Protein AF-A0A2W4J9H3-F1 (afdb_monomer)

Foldseek 3Di:
DQLVVQLVCCVVVVDDPPPSCCSCPLVVVLVVLLCCQACWDCVPDPVIAHHCPRPRRNVSNVVSNVVSVVCVVVVVVVVVVVQVVCCVPPRDDDDPVCVVVDVCCVPPVDDPDDPPDDDDDPPDPPPVVVVVVVVVVVVD

InterPro domains:
  IPR001905 Ammonium transporter [PTHR43029] (2-115)
  IPR024041 Ammonium transporter AmtB-like domain [PF00909] (2-113)
  IPR029020 Ammonium/urea transporter [G3DSA:1.10.3430.10] (1-118)

pLDDT: mean 86.83, std 16.45, range [40.25, 98.62]

Secondary structure (DSSP, 8-state):
-HHHHHHHHHHHHT---TT-HIIIIIHHHHHHHHHHHHH--TTTSTT----GGGTS-GGGHHHHHHHHHHHHHHHHHHHHHHHHHHHHHT-SS--HHHHHH-HHHHHHS--S----SS------HHHHHHHHHHHHTT--

Radius of gyration: 27.93 Å; Cα contacts (8 Å, |Δi|>4): 105; chains: 1; bounding box: 56×34×85 Å

Sequence (140 aa):
LICPLAVALKYKLGYDDALDVVGIHFVGGWIGTVSLGFLSTARVVPDGVDALFYGGGAGQIWPQVAGALGVSVYSFVAALVIGLVIKKTIGFRVDEDVEIAGIDEAEHAEVGYEFGFGRGGRSGGSSIAAASKKLEESTA

Structure (mmCIF, N/CA/C/O backbone):
data_AF-A0A2W4J9H3-F1
#
_entry.id   AF-A0A2W4J9H3-F1
#
loop_
_atom_site.group_PDB
_atom_site.id
_atom_site.type_symbol
_atom_site.label_atom_id
_atom_site.label_alt_id
_atom_site.label_comp_id
_atom_site.label_asym_id
_atom_site.label_entity_id
_atom_site.label_seq_id
_atom_site.pdbx_PDB_ins_code
_atom_site.Cartn_x
_atom_site.Cartn_y
_atom_site.Cartn_z
_atom_site.occupancy
_atom_site.B_iso_or_equiv
_atom_site.auth_seq_id
_atom_site.auth_comp_id
_atom_site.auth_asym_id
_atom_site.auth_atom_id
_atom_site.pdbx_PDB_model_num
ATOM 1 N N . LEU A 1 1 ? 12.845 8.922 -2.592 1.00 88.56 1 LEU A N 1
ATOM 2 C CA . LEU A 1 1 ? 12.323 10.305 -2.730 1.00 88.56 1 LEU A CA 1
ATOM 3 C C . LEU A 1 1 ? 10.807 10.355 -2.919 1.00 88.56 1 LEU A C 1
ATOM 5 O O . LEU A 1 1 ? 10.186 11.213 -2.316 1.00 88.56 1 LEU A O 1
ATOM 9 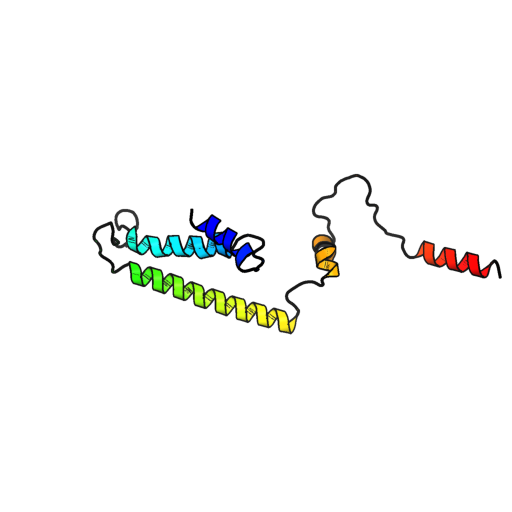N N . ILE A 1 2 ? 10.194 9.457 -3.701 1.00 95.62 2 ILE A N 1
ATOM 10 C CA . ILE A 1 2 ? 8.749 9.535 -3.990 1.00 95.62 2 ILE A CA 1
ATOM 11 C C . ILE A 1 2 ? 7.873 9.077 -2.808 1.00 95.62 2 ILE A C 1
ATOM 13 O O . ILE A 1 2 ? 6.924 9.772 -2.470 1.00 95.62 2 ILE A O 1
ATOM 17 N N . CYS A 1 3 ? 8.210 7.979 -2.121 1.00 95.25 3 CYS A N 1
ATOM 18 C CA . CYS A 1 3 ? 7.423 7.484 -0.979 1.00 95.25 3 CYS A CA 1
ATOM 19 C C . CYS A 1 3 ? 7.196 8.517 0.147 1.00 95.25 3 CYS A C 1
ATOM 21 O O . CYS A 1 3 ? 6.047 8.688 0.537 1.00 95.25 3 CYS A O 1
ATOM 23 N N . PRO A 1 4 ? 8.201 9.274 0.643 1.00 95.06 4 PRO A N 1
ATOM 24 C CA . PRO A 1 4 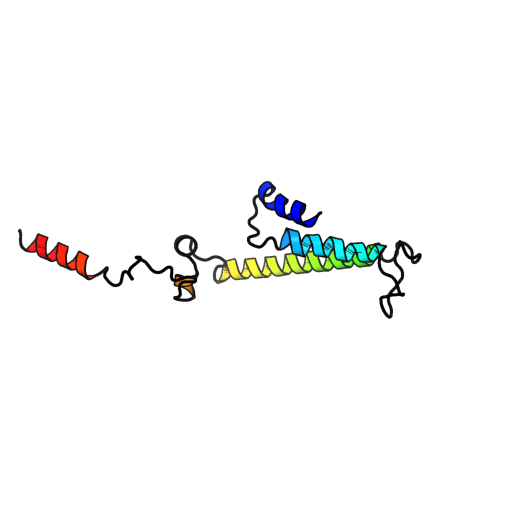? 7.939 10.289 1.671 1.00 95.06 4 PRO A CA 1
ATOM 25 C C . PRO A 1 4 ? 7.038 11.433 1.173 1.00 95.06 4 PRO A C 1
ATOM 27 O O . PRO A 1 4 ? 6.260 11.984 1.947 1.00 95.06 4 PRO A O 1
ATOM 30 N N . LEU A 1 5 ? 7.082 11.769 -0.123 1.00 95.38 5 LEU A N 1
ATOM 31 C CA . LEU A 1 5 ? 6.145 12.732 -0.714 1.00 95.38 5 LEU A CA 1
ATOM 32 C C . LEU A 1 5 ? 4.723 12.161 -0.796 1.00 95.38 5 LEU A C 1
ATOM 34 O O . LEU A 1 5 ? 3.760 12.889 -0.570 1.00 95.38 5 LEU A O 1
ATOM 38 N N . ALA A 1 6 ? 4.589 10.865 -1.089 1.00 94.44 6 ALA A N 1
ATOM 39 C CA . ALA A 1 6 ? 3.306 10.172 -1.083 1.00 94.44 6 ALA A CA 1
ATOM 40 C C . ALA A 1 6 ? 2.709 10.073 0.328 1.00 94.44 6 ALA A C 1
ATOM 42 O O . ALA A 1 6 ? 1.517 10.295 0.493 1.00 94.44 6 ALA A O 1
ATOM 43 N N . VAL A 1 7 ? 3.532 9.831 1.352 1.00 96.25 7 VAL A N 1
ATOM 44 C CA . VAL A 1 7 ? 3.114 9.893 2.763 1.00 96.25 7 VAL A CA 1
ATOM 45 C C . VAL A 1 7 ? 2.565 11.276 3.108 1.00 96.25 7 VAL A C 1
ATOM 47 O O . VAL A 1 7 ? 1.471 11.395 3.654 1.00 96.25 7 VAL A O 1
ATOM 50 N N . ALA A 1 8 ? 3.259 12.343 2.703 1.00 94.88 8 ALA A N 1
ATOM 51 C CA . ALA A 1 8 ? 2.805 13.711 2.952 1.00 94.88 8 ALA A CA 1
ATOM 52 C C . ALA A 1 8 ? 1.456 14.052 2.281 1.00 94.88 8 ALA A C 1
ATOM 54 O O . ALA A 1 8 ? 0.795 15.015 2.678 1.00 94.88 8 ALA A O 1
ATOM 55 N N . LEU A 1 9 ? 1.021 13.277 1.279 1.00 93.38 9 LEU A N 1
ATOM 56 C CA . LEU A 1 9 ? -0.246 13.493 0.585 1.00 93.38 9 LEU A CA 1
ATOM 57 C C . LEU A 1 9 ? -1.462 13.228 1.487 1.00 93.38 9 LEU A C 1
ATOM 59 O O . LEU A 1 9 ? -2.496 13.871 1.288 1.00 93.38 9 LEU A O 1
ATOM 63 N N . LYS A 1 10 ? -1.333 12.373 2.512 1.00 91.00 10 LYS A N 1
ATOM 64 C CA . LYS A 1 10 ? -2.432 12.062 3.441 1.00 91.00 10 LYS A CA 1
ATOM 65 C C . 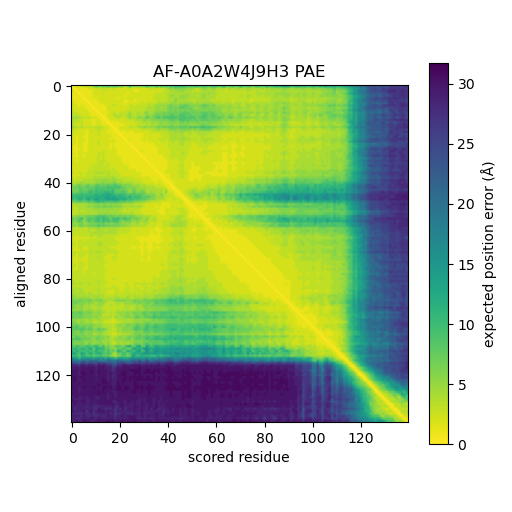LYS A 1 10 ? -2.964 13.294 4.169 1.00 91.00 10 LYS A C 1
ATOM 67 O O . LYS A 1 10 ? -4.172 13.489 4.247 1.00 91.00 10 LYS A O 1
ATOM 72 N N . TYR A 1 11 ? -2.074 14.216 4.545 1.00 93.56 11 TYR A N 1
ATOM 73 C CA . TYR A 1 11 ? -2.442 15.486 5.180 1.00 93.56 11 TYR A CA 1
ATOM 74 C C . TYR A 1 11 ? -3.191 16.442 4.246 1.00 93.56 11 TYR A C 1
ATOM 76 O O . TYR A 1 11 ? -3.964 17.275 4.708 1.00 93.56 11 TYR A O 1
ATOM 84 N N . LYS A 1 12 ? -2.971 16.338 2.930 1.00 93.50 12 LYS A N 1
ATOM 85 C CA . LYS A 1 12 ? -3.681 17.153 1.934 1.00 93.50 12 LYS A CA 1
ATOM 86 C C . LYS A 1 12 ? -5.031 16.559 1.549 1.00 93.50 12 LYS A C 1
ATOM 88 O O . LYS A 1 12 ? -5.954 17.309 1.260 1.00 93.50 12 LYS A O 1
ATOM 93 N N . LEU A 1 13 ? -5.121 15.232 1.498 1.00 92.81 13 LEU A N 1
ATOM 94 C CA . LEU A 1 13 ? -6.331 14.512 1.102 1.00 92.81 13 LEU A CA 1
ATOM 95 C C . LEU A 1 13 ? -7.253 14.182 2.285 1.00 92.81 13 LEU A C 1
ATOM 97 O O . LEU A 1 13 ? -8.389 13.778 2.060 1.00 92.81 13 LEU A O 1
ATOM 101 N N . GLY A 1 14 ? -6.791 14.377 3.523 1.00 92.81 14 GLY A N 1
ATOM 102 C CA . GLY A 1 14 ? -7.606 14.237 4.729 1.00 92.81 14 GLY A CA 1
ATOM 103 C C . GLY A 1 14 ? -7.969 12.792 5.074 1.00 92.81 14 GLY A C 1
ATOM 104 O O . GLY A 1 14 ? -9.021 12.567 5.664 1.00 92.81 14 GLY A O 1
ATOM 105 N N . TYR A 1 15 ? -7.135 11.819 4.695 1.00 92.62 15 TYR A N 1
ATOM 106 C CA . TYR A 1 15 ? -7.306 10.423 5.106 1.00 92.62 15 TYR A CA 1
ATOM 107 C C . TYR A 1 15 ? -6.284 10.035 6.176 1.00 92.62 15 TYR A C 1
ATOM 109 O O . TYR A 1 15 ? -5.154 10.528 6.180 1.00 92.62 15 TYR A O 1
ATOM 117 N N . ASP A 1 16 ? -6.693 9.133 7.064 1.00 93.69 16 ASP A N 1
ATOM 118 C CA . ASP A 1 16 ? -5.859 8.606 8.139 1.00 93.69 16 ASP A CA 1
ATOM 119 C C . ASP A 1 16 ? -5.287 7.238 7.748 1.00 93.69 16 ASP A C 1
ATOM 121 O O . ASP A 1 16 ? -5.979 6.221 7.744 1.00 93.69 16 ASP A O 1
ATOM 125 N N . ASP A 1 17 ? -4.017 7.247 7.350 1.00 95.00 17 ASP A N 1
ATOM 126 C CA . ASP A 1 17 ? -3.198 6.055 7.145 1.00 95.00 17 ASP A CA 1
ATOM 127 C C . ASP A 1 17 ? -2.188 5.999 8.292 1.00 95.00 17 ASP A C 1
ATOM 129 O O . ASP A 1 17 ? -1.118 6.618 8.231 1.00 95.00 17 ASP A O 1
ATOM 133 N N . ALA A 1 18 ? -2.590 5.330 9.376 1.00 91.56 18 ALA A N 1
ATOM 134 C CA . ALA A 1 18 ? -1.895 5.354 10.661 1.00 91.56 18 ALA A CA 1
ATOM 135 C C . ALA A 1 18 ? -0.429 4.901 10.559 1.00 91.56 18 ALA A C 1
ATOM 137 O O . ALA A 1 18 ? 0.434 5.444 11.246 1.00 91.56 18 ALA A O 1
ATOM 138 N N . LEU A 1 19 ? -0.144 3.938 9.673 1.00 94.88 19 LEU A N 1
ATOM 139 C CA . LEU A 1 19 ? 1.181 3.332 9.495 1.00 94.88 19 LEU A CA 1
ATOM 140 C C . LEU A 1 19 ? 1.813 3.640 8.128 1.00 94.88 19 LEU A C 1
ATOM 142 O O . LEU A 1 19 ? 2.794 3.001 7.754 1.00 94.88 19 LEU A O 1
ATOM 146 N N . ASP A 1 20 ? 1.265 4.600 7.376 1.00 96.25 20 ASP A N 1
ATOM 147 C CA . ASP A 1 20 ? 1.786 5.010 6.064 1.00 96.25 20 ASP A CA 1
ATOM 148 C C . ASP A 1 20 ? 1.855 3.874 5.022 1.00 96.25 20 ASP A C 1
ATOM 150 O O . ASP A 1 20 ? 2.712 3.864 4.123 1.00 96.25 20 ASP A O 1
ATOM 154 N N . VAL A 1 21 ? 0.929 2.912 5.106 1.00 96.25 21 VAL A N 1
ATOM 155 C CA . VAL A 1 21 ? 0.913 1.712 4.261 1.00 96.25 21 VAL A CA 1
ATOM 156 C C . VAL A 1 21 ? 0.748 2.078 2.786 1.00 96.25 21 VAL A C 1
ATOM 158 O O . VAL A 1 21 ? 1.438 1.529 1.922 1.00 96.25 21 VAL A O 1
ATOM 161 N N . VAL A 1 22 ? -0.108 3.049 2.465 1.00 95.12 22 VAL A N 1
ATOM 162 C CA . VAL A 1 22 ? -0.338 3.482 1.081 1.00 95.12 22 VAL A CA 1
ATOM 163 C C . VAL A 1 22 ? 0.905 4.184 0.524 1.00 95.12 22 VAL A C 1
ATOM 165 O O . VAL A 1 22 ? 1.357 3.892 -0.586 1.00 95.12 22 VAL A O 1
ATOM 168 N N . GLY A 1 23 ? 1.497 5.097 1.295 1.00 94.62 23 GLY A N 1
ATOM 169 C CA . GLY A 1 23 ? 2.640 5.894 0.845 1.00 94.62 23 GLY A CA 1
ATOM 170 C C . GLY A 1 23 ? 3.925 5.079 0.667 1.00 94.62 23 GLY A C 1
ATOM 171 O O . GLY A 1 23 ? 4.684 5.321 -0.275 1.00 94.62 23 GLY A O 1
ATOM 172 N N . ILE A 1 24 ? 4.173 4.103 1.543 1.00 97.06 24 ILE A N 1
ATOM 173 C CA . ILE A 1 24 ? 5.404 3.303 1.523 1.00 97.06 24 ILE A CA 1
ATOM 174 C C . ILE A 1 24 ? 5.223 2.032 0.693 1.00 97.06 24 ILE A C 1
ATOM 176 O O . ILE A 1 24 ? 6.016 1.789 -0.219 1.00 97.06 24 ILE A O 1
ATOM 180 N N . HIS A 1 25 ? 4.184 1.238 0.966 1.00 96.75 25 HIS A N 1
ATOM 181 C CA . HIS A 1 25 ? 4.032 -0.085 0.359 1.00 96.75 25 HIS A CA 1
ATOM 182 C C . HIS A 1 25 ? 3.343 -0.022 -1.000 1.00 96.75 25 HIS A C 1
ATOM 184 O O . HIS A 1 25 ? 3.857 -0.592 -1.961 1.00 96.75 25 HIS A O 1
ATOM 190 N N . PHE A 1 26 ? 2.218 0.691 -1.117 1.00 96.75 26 PHE A N 1
ATOM 191 C CA . PHE A 1 26 ? 1.505 0.771 -2.394 1.00 96.75 26 PHE A CA 1
ATOM 192 C C . PHE A 1 26 ? 2.294 1.587 -3.425 1.00 96.75 26 PHE A C 1
ATOM 194 O O . PHE A 1 26 ? 2.644 1.065 -4.483 1.00 96.75 26 PHE A O 1
ATOM 201 N N . VAL A 1 27 ? 2.651 2.837 -3.110 1.00 97.38 27 VAL A N 1
ATOM 202 C CA . VAL A 1 27 ? 3.399 3.693 -4.049 1.00 97.38 27 VAL A CA 1
ATOM 203 C C . VAL A 1 27 ? 4.812 3.159 -4.297 1.00 97.38 27 VAL A C 1
ATOM 205 O O . VAL A 1 27 ? 5.252 3.107 -5.447 1.00 97.38 27 VAL A O 1
ATOM 208 N N . GLY A 1 28 ? 5.516 2.711 -3.252 1.00 97.44 28 GLY A N 1
ATOM 209 C CA . GLY A 1 28 ? 6.838 2.098 -3.402 1.00 97.44 28 GLY A CA 1
ATOM 210 C C . GLY A 1 28 ? 6.798 0.823 -4.246 1.00 97.44 28 GLY A C 1
ATOM 211 O O . GLY A 1 28 ? 7.611 0.665 -5.157 1.00 97.44 28 GLY A O 1
ATOM 212 N N . GLY A 1 29 ? 5.812 -0.045 -4.006 1.00 97.38 29 GLY A N 1
ATOM 213 C CA . GLY A 1 29 ? 5.600 -1.270 -4.776 1.00 97.38 29 GLY A CA 1
ATOM 214 C C . GLY A 1 29 ? 5.278 -0.998 -6.245 1.00 97.38 29 GLY A C 1
ATOM 215 O O . GLY A 1 29 ? 5.837 -1.652 -7.126 1.00 97.38 29 GLY A O 1
ATOM 216 N N . TRP A 1 30 ? 4.453 0.011 -6.531 1.00 98.00 30 TRP A N 1
ATOM 217 C CA . TRP A 1 30 ? 4.158 0.444 -7.899 1.00 98.00 30 TRP A CA 1
ATOM 218 C C . TRP A 1 30 ? 5.400 0.904 -8.647 1.00 98.00 30 TRP A C 1
ATOM 220 O O . TRP A 1 30 ? 5.668 0.440 -9.755 1.00 98.00 30 TRP A O 1
ATOM 230 N N . ILE A 1 31 ? 6.180 1.790 -8.030 1.00 97.56 31 ILE A N 1
ATOM 231 C CA . ILE A 1 31 ? 7.413 2.300 -8.630 1.00 97.56 31 ILE A CA 1
ATOM 232 C C . ILE A 1 31 ? 8.391 1.150 -8.863 1.00 97.56 31 ILE A C 1
ATOM 234 O O . ILE A 1 31 ? 8.953 1.053 -9.952 1.00 97.56 31 ILE A O 1
ATOM 238 N N . GLY A 1 32 ? 8.566 0.259 -7.883 1.00 96.81 32 GLY A N 1
ATOM 239 C CA . GLY A 1 32 ? 9.440 -0.907 -8.006 1.00 96.81 32 GLY A CA 1
ATOM 240 C C . GLY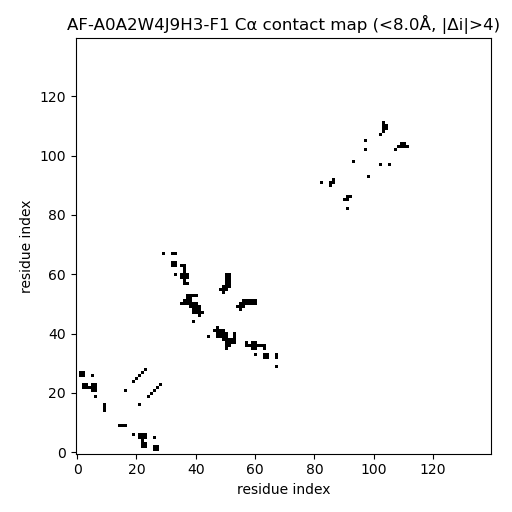 A 1 32 ? 9.018 -1.841 -9.141 1.00 96.81 32 GLY A C 1
ATOM 241 O O . GLY A 1 32 ? 9.837 -2.179 -9.991 1.00 96.81 32 GLY A O 1
ATOM 242 N N . THR A 1 33 ? 7.732 -2.187 -9.208 1.00 97.25 33 THR A N 1
ATOM 243 C CA . THR A 1 33 ? 7.183 -3.089 -10.234 1.00 97.25 33 THR A CA 1
ATOM 244 C C . THR A 1 33 ? 7.342 -2.496 -11.630 1.00 97.25 33 THR A C 1
ATOM 246 O O . THR A 1 33 ? 7.904 -3.131 -12.518 1.00 97.25 33 THR A O 1
ATOM 249 N N . VAL A 1 34 ? 6.936 -1.238 -11.825 1.00 97.25 34 VAL A N 1
ATOM 250 C CA . VAL A 1 34 ? 7.070 -0.557 -13.122 1.00 97.25 34 VAL A CA 1
ATOM 251 C C . VAL A 1 34 ? 8.541 -0.398 -13.519 1.00 97.25 34 VAL A C 1
ATOM 253 O O . VAL A 1 34 ? 8.870 -0.519 -14.699 1.00 97.25 34 VAL A O 1
ATOM 256 N N . SER A 1 35 ? 9.449 -0.214 -12.553 1.00 96.75 35 SER A N 1
ATOM 257 C CA . SER A 1 35 ? 10.894 -0.124 -12.810 1.00 96.75 35 SER A CA 1
ATOM 258 C C . SER A 1 35 ? 11.476 -1.397 -13.431 1.00 96.75 35 SER A C 1
ATOM 260 O O . SER A 1 35 ? 12.445 -1.303 -14.185 1.00 96.75 35 SER A O 1
ATOM 262 N N . LEU A 1 36 ? 10.876 -2.575 -13.213 1.00 95.12 36 LEU A N 1
ATOM 263 C CA . LEU A 1 36 ? 11.300 -3.814 -13.881 1.00 95.12 36 LEU A CA 1
ATOM 264 C C . LEU A 1 36 ? 11.145 -3.734 -15.405 1.00 95.12 36 LEU A C 1
ATOM 266 O O . LEU A 1 36 ? 11.963 -4.296 -16.130 1.00 95.12 36 LEU A O 1
ATOM 270 N N . GLY A 1 37 ? 10.174 -2.956 -15.896 1.00 95.88 37 GLY A N 1
ATOM 271 C CA . GLY A 1 37 ? 9.995 -2.675 -17.323 1.00 95.88 37 GLY A CA 1
ATOM 272 C C . GLY A 1 37 ? 11.163 -1.914 -17.959 1.00 95.88 37 GLY A C 1
ATOM 273 O O . GLY A 1 37 ? 11.295 -1.898 -19.183 1.00 95.88 37 GLY A O 1
ATOM 274 N N . PHE A 1 38 ? 12.031 -1.323 -17.134 1.00 96.69 38 PHE A N 1
ATOM 275 C CA . PHE A 1 38 ? 13.225 -0.592 -17.551 1.00 96.69 38 PHE A CA 1
ATOM 276 C C . PHE A 1 38 ? 14.518 -1.337 -17.204 1.00 96.69 38 PHE A C 1
ATOM 278 O O . PHE A 1 38 ? 15.448 -1.339 -18.010 1.00 96.69 38 PHE A O 1
ATOM 285 N N . LEU A 1 39 ? 14.566 -1.965 -16.023 1.00 95.62 39 LEU A N 1
ATOM 286 C CA . LEU A 1 39 ? 15.795 -2.444 -15.385 1.00 95.62 39 LEU A CA 1
ATOM 287 C C . LEU A 1 39 ? 15.977 -3.969 -15.364 1.00 95.62 39 LEU A C 1
ATOM 289 O O . LEU A 1 39 ? 17.043 -4.430 -14.965 1.00 95.62 39 LEU A O 1
ATOM 293 N N . SER A 1 40 ? 14.975 -4.768 -15.744 1.00 94.06 40 SER A N 1
ATOM 294 C CA . SER A 1 40 ? 15.146 -6.228 -15.795 1.00 94.06 40 SER A CA 1
ATOM 295 C C . SER A 1 40 ? 16.277 -6.621 -16.755 1.00 94.06 40 SER A C 1
ATOM 297 O O . SER A 1 40 ? 16.407 -6.049 -17.840 1.00 94.06 40 SER A O 1
ATOM 299 N N . THR A 1 41 ? 17.090 -7.608 -16.366 1.00 94.62 41 THR A N 1
ATOM 300 C CA . THR A 1 41 ? 18.109 -8.198 -17.242 1.00 94.62 41 THR A CA 1
ATOM 301 C C . THR A 1 41 ? 18.281 -9.695 -17.012 1.00 94.62 41 THR A C 1
ATOM 303 O O . THR A 1 41 ? 18.363 -10.164 -15.873 1.00 94.62 41 THR A O 1
ATOM 306 N N . ALA A 1 42 ? 18.421 -10.442 -18.107 1.00 92.94 42 ALA A N 1
ATOM 307 C CA . ALA A 1 42 ? 18.671 -11.885 -18.096 1.00 92.94 42 ALA A CA 1
ATOM 308 C C . ALA A 1 42 ? 20.030 -12.255 -17.466 1.00 92.94 42 ALA A C 1
ATOM 310 O O . ALA A 1 42 ? 20.284 -13.408 -17.134 1.00 92.94 42 ALA A O 1
ATOM 311 N N . ARG A 1 43 ? 20.918 -11.271 -17.265 1.00 93.00 43 ARG A N 1
ATOM 312 C CA . ARG A 1 43 ? 22.218 -11.466 -16.604 1.00 93.00 43 ARG A CA 1
ATOM 313 C C . ARG A 1 43 ? 22.103 -11.753 -15.109 1.00 93.00 43 ARG A C 1
ATOM 315 O O . ARG A 1 43 ? 23.028 -12.325 -14.542 1.00 93.00 43 ARG A O 1
ATOM 322 N N . VAL A 1 44 ? 21.020 -11.306 -14.470 1.00 91.94 44 VAL A N 1
ATOM 323 C CA . VAL A 1 44 ? 20.817 -11.436 -13.015 1.00 91.94 44 VAL A CA 1
ATOM 324 C C . VAL A 1 44 ? 19.576 -12.249 -12.655 1.00 91.94 44 VAL A C 1
ATOM 326 O O . VAL A 1 44 ? 19.505 -12.774 -11.549 1.00 91.94 44 VAL A O 1
ATOM 329 N N . VAL A 1 45 ? 18.616 -12.374 -13.577 1.00 87.56 45 VAL A N 1
ATOM 330 C CA . VAL A 1 45 ? 17.385 -13.147 -13.384 1.00 87.56 45 VAL A CA 1
ATOM 331 C C . VAL A 1 45 ? 17.413 -14.373 -14.303 1.00 87.56 45 VAL A C 1
ATOM 333 O O . VAL A 1 45 ? 17.332 -14.199 -15.521 1.00 87.56 45 VAL A O 1
ATOM 336 N N . PRO A 1 46 ? 17.518 -15.602 -13.760 1.00 87.38 46 PRO A N 1
ATOM 337 C CA . PRO A 1 46 ? 17.314 -16.829 -14.530 1.00 87.38 46 PRO A CA 1
ATOM 338 C C . PRO A 1 46 ? 15.933 -16.815 -15.195 1.00 87.38 46 PRO A C 1
ATOM 340 O O . PRO A 1 46 ? 14.958 -16.425 -14.557 1.00 87.38 46 PRO A O 1
ATOM 343 N N . ASP A 1 47 ? 15.865 -17.176 -16.478 1.00 86.62 47 ASP A N 1
ATOM 344 C CA . ASP A 1 47 ? 14.662 -17.065 -17.327 1.00 86.62 47 ASP A CA 1
ATOM 345 C C . ASP A 1 47 ? 14.081 -15.639 -17.441 1.00 86.62 47 ASP A C 1
ATOM 347 O O . ASP A 1 47 ? 12.960 -15.428 -17.907 1.00 86.62 47 ASP A O 1
ATOM 351 N N . GLY A 1 48 ? 14.861 -14.638 -17.030 1.00 85.00 48 GLY A N 1
ATOM 352 C CA . GLY A 1 48 ? 14.522 -13.235 -17.163 1.00 85.00 48 GLY A CA 1
ATOM 353 C C . GLY A 1 48 ? 14.657 -12.743 -18.597 1.00 85.00 48 GLY A C 1
ATOM 354 O O . GLY A 1 48 ? 15.317 -13.334 -19.450 1.00 85.00 48 GLY A O 1
ATOM 355 N N . VAL A 1 49 ? 14.050 -11.592 -18.843 1.00 91.69 49 VAL A N 1
ATOM 356 C CA . VAL A 1 49 ? 14.130 -10.885 -20.118 1.00 91.69 49 VAL A CA 1
ATOM 357 C C . VAL A 1 49 ? 14.823 -9.549 -19.913 1.00 91.69 49 VAL A C 1
ATOM 359 O O . VAL A 1 49 ? 14.643 -8.891 -18.881 1.00 91.69 49 VAL A O 1
ATOM 362 N N . ASP A 1 50 ? 15.621 -9.145 -20.897 1.00 95.31 50 ASP A N 1
ATOM 363 C CA . ASP A 1 50 ? 16.194 -7.806 -20.911 1.00 95.31 50 ASP A CA 1
ATOM 364 C C . ASP A 1 50 ? 15.080 -6.772 -21.128 1.00 95.31 50 ASP A C 1
ATOM 366 O O . ASP A 1 50 ? 14.191 -6.933 -21.962 1.00 95.31 50 ASP A O 1
ATOM 370 N N . ALA A 1 51 ? 15.101 -5.715 -20.326 1.00 95.62 51 ALA A N 1
ATOM 371 C CA . ALA A 1 51 ? 14.162 -4.606 -20.390 1.00 95.62 51 ALA A CA 1
ATOM 372 C C . ALA A 1 51 ? 14.718 -3.450 -21.235 1.00 95.62 51 ALA A C 1
ATOM 374 O O . ALA A 1 51 ? 15.764 -3.571 -21.883 1.00 95.62 51 ALA A O 1
ATOM 375 N N . LEU A 1 52 ? 14.017 -2.310 -21.226 1.00 96.12 52 LEU A N 1
ATOM 376 C CA . LEU A 1 52 ? 14.305 -1.180 -22.109 1.00 96.12 52 LEU A CA 1
ATOM 377 C C . LEU A 1 52 ? 15.773 -0.725 -22.062 1.00 96.12 52 LEU A C 1
ATOM 379 O O . LEU A 1 52 ? 16.362 -0.488 -23.114 1.00 96.12 52 LEU A O 1
ATOM 383 N N . PHE A 1 53 ? 16.382 -0.634 -20.875 1.00 96.44 53 PHE A N 1
ATOM 384 C CA . PHE A 1 53 ? 17.760 -0.145 -20.736 1.00 96.44 53 PHE A CA 1
ATOM 385 C C . PHE A 1 53 ? 18.833 -1.201 -21.021 1.00 96.44 53 PHE A C 1
ATOM 387 O O . PHE A 1 53 ? 20.004 -0.853 -21.155 1.00 96.44 53 PHE A O 1
ATOM 394 N N . TYR A 1 54 ? 18.442 -2.467 -21.169 1.00 95.00 54 TYR A N 1
ATOM 395 C CA . TYR A 1 54 ? 19.347 -3.583 -21.454 1.00 95.00 54 TYR A CA 1
ATOM 396 C C . TYR A 1 54 ? 19.175 -4.153 -22.870 1.00 95.00 54 TYR A C 1
ATOM 398 O O . TYR A 1 54 ? 19.770 -5.173 -23.197 1.00 95.00 54 TYR A O 1
ATOM 406 N N . GLY A 1 55 ? 18.416 -3.473 -23.737 1.00 92.44 55 GLY A N 1
ATOM 407 C CA . GLY A 1 55 ? 18.311 -3.805 -25.162 1.00 92.44 55 GLY A CA 1
ATOM 408 C C . GLY A 1 55 ? 17.154 -4.733 -25.542 1.00 92.44 55 GLY A C 1
ATOM 409 O O . GLY A 1 55 ? 16.982 -5.003 -26.727 1.00 92.44 55 GLY A O 1
ATOM 410 N N . GLY A 1 56 ? 16.316 -5.166 -24.594 1.00 91.31 56 GLY A N 1
ATOM 411 C CA . GLY A 1 56 ? 15.137 -5.994 -24.899 1.00 91.31 56 GLY A CA 1
ATOM 412 C C . GLY A 1 56 ? 13.872 -5.206 -25.271 1.00 91.31 56 GLY A C 1
ATOM 413 O O . GLY A 1 56 ? 12.809 -5.785 -25.495 1.00 91.31 56 GLY A O 1
ATOM 414 N N . GLY A 1 57 ? 13.983 -3.879 -25.393 1.00 92.81 57 GLY A N 1
ATOM 415 C CA . GLY A 1 57 ? 12.915 -3.000 -25.873 1.00 92.81 57 GLY A CA 1
ATOM 416 C C . GLY A 1 57 ? 11.820 -2.706 -24.840 1.00 92.81 57 GLY A C 1
ATOM 417 O O . GLY A 1 57 ? 11.921 -3.039 -23.662 1.00 92.81 57 GLY A O 1
ATOM 418 N N . ALA A 1 58 ? 10.749 -2.041 -25.282 1.00 93.88 58 ALA A N 1
ATOM 419 C CA . ALA A 1 58 ? 9.665 -1.574 -24.407 1.00 93.88 58 ALA A CA 1
ATOM 420 C C . ALA A 1 58 ? 8.630 -2.659 -24.041 1.00 93.88 58 ALA A C 1
ATOM 422 O O . ALA A 1 58 ? 7.679 -2.381 -23.310 1.00 93.88 58 ALA A O 1
ATOM 423 N N . GLY A 1 59 ? 8.804 -3.894 -24.528 1.00 93.31 59 GLY A N 1
ATOM 424 C CA . GLY A 1 59 ? 7.834 -4.983 -24.367 1.00 93.31 59 GLY A CA 1
ATOM 425 C C . GLY A 1 59 ? 7.560 -5.375 -22.914 1.00 93.31 59 GLY A C 1
ATOM 426 O O . GLY A 1 59 ? 6.491 -5.901 -22.628 1.00 93.31 59 GLY A O 1
ATOM 427 N N . GLN A 1 60 ? 8.479 -5.074 -21.990 1.00 94.44 60 GLN A N 1
ATOM 428 C CA . GLN A 1 60 ? 8.301 -5.334 -20.560 1.00 94.44 60 GLN A CA 1
ATOM 429 C C . GLN A 1 60 ? 7.561 -4.236 -19.797 1.00 94.44 60 GLN A C 1
ATOM 431 O O . GLN A 1 60 ? 7.054 -4.503 -18.717 1.00 94.44 60 GLN A O 1
ATOM 436 N N . ILE A 1 61 ? 7.417 -3.023 -20.331 1.00 95.56 61 ILE A N 1
ATOM 437 C CA . ILE A 1 61 ? 6.751 -1.936 -19.595 1.00 95.56 61 ILE A CA 1
ATOM 438 C C . ILE A 1 61 ? 5.265 -2.250 -19.395 1.00 95.56 61 ILE A C 1
ATOM 440 O O . ILE A 1 61 ? 4.743 -2.125 -18.287 1.00 95.56 61 ILE A O 1
ATOM 444 N N . TRP A 1 62 ? 4.587 -2.700 -20.454 1.00 96.50 62 TRP A N 1
ATOM 445 C CA . TRP A 1 62 ? 3.153 -2.973 -20.393 1.00 96.50 62 TRP A CA 1
ATOM 446 C C . TRP A 1 62 ? 2.784 -4.135 -19.455 1.00 96.50 62 TRP A C 1
ATOM 448 O O . TRP A 1 62 ? 1.914 -3.923 -18.613 1.00 96.50 62 TRP A O 1
ATOM 458 N N . PRO A 1 63 ? 3.434 -5.316 -19.506 1.00 96.06 63 PRO A N 1
ATOM 459 C CA . PRO A 1 63 ? 3.173 -6.395 -18.554 1.00 96.06 63 PRO A CA 1
ATOM 460 C C . PRO A 1 63 ? 3.306 -5.970 -17.088 1.00 96.06 63 PRO A C 1
ATOM 462 O O . PRO A 1 63 ? 2.454 -6.327 -16.278 1.00 96.06 63 PRO A O 1
ATOM 465 N N . GLN A 1 64 ? 4.320 -5.168 -16.748 1.00 97.38 64 GLN A N 1
ATOM 466 C CA . GLN A 1 64 ? 4.527 -4.708 -15.371 1.00 97.38 64 GLN A CA 1
ATOM 467 C C . GLN A 1 64 ? 3.439 -3.724 -14.927 1.00 97.38 64 GLN A C 1
ATOM 469 O O . GLN A 1 64 ? 2.906 -3.845 -13.825 1.00 97.38 64 GLN A O 1
ATOM 474 N N . VAL A 1 65 ? 3.052 -2.784 -15.796 1.00 98.06 65 VAL A N 1
ATOM 475 C CA . VAL A 1 65 ? 1.947 -1.849 -15.523 1.00 98.06 65 VAL A CA 1
ATOM 476 C C . VAL A 1 65 ? 0.613 -2.589 -15.409 1.00 98.06 65 VAL A C 1
ATOM 478 O O . VAL A 1 65 ? -0.142 -2.345 -14.471 1.00 98.06 65 VAL A O 1
ATOM 481 N N . ALA A 1 66 ? 0.324 -3.512 -16.328 1.00 98.12 66 ALA A N 1
ATOM 482 C CA . ALA A 1 66 ? -0.901 -4.304 -16.321 1.00 98.12 66 ALA A CA 1
ATOM 483 C C . ALA A 1 66 ? -0.991 -5.198 -15.075 1.00 98.12 66 ALA A C 1
ATOM 485 O O . ALA A 1 66 ? -2.049 -5.271 -14.452 1.00 98.12 66 ALA A O 1
ATOM 486 N N . GLY A 1 67 ? 0.119 -5.824 -14.673 1.00 98.00 67 GLY A N 1
ATOM 487 C CA . GLY A 1 67 ? 0.206 -6.603 -13.439 1.00 98.00 67 GLY A CA 1
ATOM 488 C C . GLY A 1 67 ? -0.017 -5.744 -12.192 1.00 98.00 67 GLY A C 1
ATOM 489 O O . GLY A 1 67 ? -0.862 -6.080 -11.362 1.00 98.00 67 GLY A O 1
ATOM 490 N N . ALA A 1 68 ? 0.668 -4.597 -12.092 1.00 98.25 68 ALA A N 1
ATOM 491 C CA . ALA A 1 68 ? 0.492 -3.654 -10.986 1.00 98.25 68 ALA A CA 1
ATOM 492 C C . ALA A 1 68 ? -0.956 -3.148 -10.890 1.00 98.25 68 ALA A C 1
ATOM 494 O O . ALA A 1 68 ? -1.548 -3.176 -9.810 1.00 98.25 68 ALA A O 1
ATOM 495 N N . LEU A 1 69 ? -1.564 -2.752 -12.014 1.00 98.25 69 LEU A N 1
ATOM 496 C CA . LEU A 1 69 ? -2.975 -2.365 -12.088 1.00 98.25 69 LEU A CA 1
ATOM 497 C C . LEU A 1 69 ? -3.903 -3.497 -11.651 1.00 98.25 69 LEU A C 1
ATOM 499 O O . LEU A 1 69 ? -4.788 -3.266 -10.829 1.00 98.25 69 LEU A O 1
ATOM 503 N N . GLY A 1 70 ? -3.691 -4.711 -12.164 1.00 98.38 70 GLY A N 1
ATOM 504 C CA . GLY A 1 70 ? -4.511 -5.876 -11.840 1.00 98.38 70 GLY A CA 1
ATOM 505 C C . GLY A 1 70 ? -4.526 -6.166 -10.342 1.00 98.38 70 GLY A C 1
ATOM 506 O O . GLY A 1 70 ? -5.597 -6.261 -9.744 1.00 98.38 70 GLY A O 1
ATOM 507 N N . VAL A 1 71 ? -3.347 -6.215 -9.713 1.00 97.94 71 VAL A N 1
ATOM 508 C CA . VAL A 1 71 ? -3.226 -6.410 -8.260 1.00 97.94 71 VAL A CA 1
ATOM 509 C C . VAL A 1 71 ? -3.858 -5.251 -7.494 1.00 97.94 71 VAL A C 1
ATOM 511 O O . VAL A 1 71 ? -4.534 -5.486 -6.496 1.00 97.94 71 VAL A O 1
ATOM 514 N N . SER A 1 72 ? -3.694 -4.011 -7.957 1.00 98.12 72 SER A N 1
ATOM 515 C CA . SER A 1 72 ? -4.231 -2.821 -7.280 1.00 98.12 72 SER A CA 1
ATOM 516 C C . SER A 1 72 ? -5.751 -2.790 -7.269 1.00 98.12 72 SER A C 1
ATOM 518 O O . SER A 1 72 ? -6.356 -2.568 -6.224 1.00 98.12 72 SER A O 1
ATOM 520 N N . VAL A 1 73 ? -6.375 -3.051 -8.420 1.00 98.38 73 VAL A N 1
ATOM 521 C CA . VAL A 1 73 ? -7.835 -3.117 -8.538 1.00 98.38 73 VAL A CA 1
ATOM 522 C C . VAL A 1 73 ? -8.366 -4.283 -7.717 1.00 98.38 73 VAL A C 1
ATOM 524 O O . VAL A 1 73 ? -9.292 -4.099 -6.931 1.00 98.38 73 VAL A O 1
ATOM 527 N N . TYR A 1 74 ? -7.766 -5.467 -7.858 1.00 98.50 74 TYR A N 1
ATOM 528 C CA . TYR A 1 74 ? -8.207 -6.649 -7.126 1.00 98.50 74 TYR A CA 1
ATOM 529 C C . TYR A 1 74 ? -8.130 -6.441 -5.610 1.00 98.50 74 TYR A C 1
ATOM 531 O O . TYR A 1 74 ? -9.125 -6.631 -4.915 1.00 98.50 74 TYR A O 1
ATOM 539 N N . SER A 1 75 ? -6.973 -6.012 -5.100 1.00 97.94 75 SER A N 1
ATOM 540 C CA . SER A 1 75 ? -6.757 -5.821 -3.662 1.00 97.94 75 SER A CA 1
ATOM 541 C C . SER A 1 75 ? -7.642 -4.718 -3.087 1.00 97.94 75 SER A C 1
ATOM 543 O O . SER A 1 75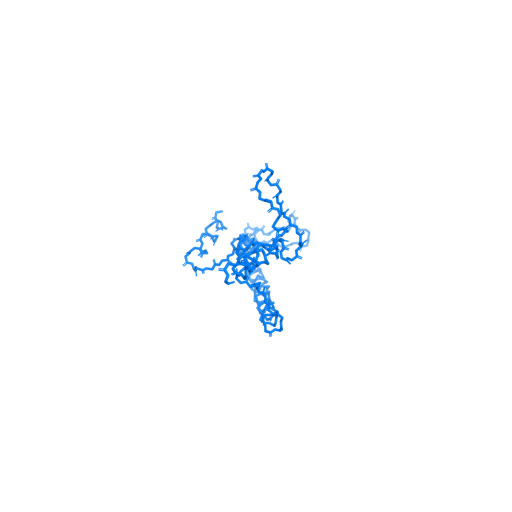 ? -8.264 -4.938 -2.050 1.00 97.94 75 SER A O 1
ATOM 545 N N . PHE A 1 76 ? -7.785 -3.580 -3.777 1.00 97.88 76 PHE A N 1
ATOM 546 C CA . PHE A 1 76 ? -8.672 -2.501 -3.342 1.00 97.88 76 PHE A CA 1
ATOM 547 C C . PHE A 1 76 ? -10.136 -2.951 -3.292 1.00 97.88 76 PHE A C 1
ATOM 549 O O . PHE A 1 76 ? -10.800 -2.755 -2.278 1.00 97.88 76 PHE A O 1
ATOM 556 N N . VAL A 1 77 ? -10.639 -3.590 -4.355 1.00 98.62 77 VAL A N 1
ATOM 557 C CA . VAL A 1 77 ? -12.037 -4.045 -4.417 1.00 98.62 77 VAL A CA 1
ATOM 558 C C . VAL A 1 77 ? -12.303 -5.134 -3.383 1.00 98.62 77 VAL A C 1
ATOM 560 O O . VAL A 1 77 ? -13.295 -5.049 -2.662 1.00 98.62 77 VAL A O 1
ATOM 563 N N . ALA A 1 78 ? -11.425 -6.131 -3.269 1.00 98.56 78 ALA A N 1
ATOM 564 C CA . ALA A 1 78 ? -11.582 -7.205 -2.294 1.00 98.56 78 ALA A CA 1
ATOM 565 C C . ALA A 1 78 ? -11.572 -6.663 -0.857 1.00 98.56 78 ALA A C 1
ATOM 567 O O . ALA A 1 78 ? -12.482 -6.967 -0.086 1.00 98.56 78 ALA A O 1
ATOM 568 N N . ALA A 1 79 ? -10.601 -5.810 -0.512 1.00 97.69 79 ALA A N 1
ATOM 569 C CA . ALA A 1 79 ? -10.522 -5.193 0.811 1.00 97.69 79 ALA A CA 1
ATOM 570 C C . ALA A 1 79 ? -11.739 -4.303 1.104 1.00 97.69 79 ALA A C 1
ATOM 572 O O . ALA A 1 79 ? -12.294 -4.375 2.198 1.00 97.69 79 ALA A O 1
ATOM 573 N N . LEU A 1 80 ? -12.204 -3.517 0.125 1.00 97.94 80 LEU A N 1
ATOM 574 C CA . LEU A 1 80 ? -13.395 -2.678 0.264 1.00 97.94 80 LEU A CA 1
ATOM 575 C C . LEU A 1 80 ? -14.644 -3.522 0.534 1.00 97.94 80 LEU A C 1
ATOM 577 O O . LEU A 1 80 ? -15.407 -3.214 1.447 1.00 97.94 80 LEU A O 1
ATOM 581 N N . VAL A 1 81 ? -14.856 -4.589 -0.242 1.00 98.50 81 VAL A N 1
ATOM 582 C CA . VAL A 1 81 ? -16.005 -5.487 -0.067 1.00 98.50 81 VAL A CA 1
ATOM 583 C C . VAL A 1 81 ? -15.963 -6.134 1.312 1.00 98.50 81 VAL A C 1
ATOM 585 O O . VAL A 1 81 ? -16.956 -6.071 2.033 1.00 98.50 81 VAL A O 1
ATOM 588 N N . ILE A 1 82 ? -14.820 -6.696 1.712 1.00 98.12 82 ILE A N 1
ATOM 589 C CA . ILE A 1 82 ? -14.658 -7.331 3.026 1.00 98.12 82 ILE A CA 1
ATOM 590 C C . ILE A 1 82 ? -14.903 -6.315 4.148 1.00 98.12 82 ILE A C 1
ATOM 592 O O . ILE A 1 82 ? -15.705 -6.577 5.044 1.00 98.12 82 ILE A O 1
ATOM 596 N N . GLY A 1 83 ? -14.288 -5.132 4.073 1.00 97.69 83 GLY A N 1
ATOM 597 C CA . GLY A 1 83 ? -14.456 -4.077 5.072 1.00 97.69 83 GLY A CA 1
ATOM 598 C C . GLY A 1 83 ? -15.905 -3.599 5.191 1.00 97.69 83 GLY A C 1
ATOM 599 O O . GLY A 1 83 ? -16.411 -3.426 6.298 1.00 97.69 83 GLY A O 1
ATOM 600 N N . LEU A 1 84 ? -16.618 -3.445 4.070 1.00 98.00 84 LEU A N 1
ATOM 601 C CA . LEU A 1 84 ? -18.036 -3.073 4.071 1.00 98.00 84 LEU A CA 1
ATOM 602 C C . LEU A 1 84 ? -18.938 -4.178 4.625 1.00 98.00 84 LEU A C 1
ATOM 604 O O . LEU A 1 84 ? -19.919 -3.865 5.301 1.00 98.00 84 LEU A O 1
ATOM 608 N N . VAL A 1 85 ? -18.624 -5.446 4.347 1.00 98.38 85 VAL A N 1
ATOM 609 C CA . VAL A 1 85 ? -19.344 -6.586 4.924 1.00 98.38 85 VAL A CA 1
ATOM 610 C C . VAL A 1 85 ? -19.175 -6.581 6.440 1.00 98.38 85 VAL A C 1
ATOM 612 O O . VAL A 1 85 ? -20.182 -6.535 7.138 1.00 98.38 85 VAL A O 1
ATOM 615 N N . ILE A 1 86 ? -17.939 -6.516 6.946 1.00 98.25 86 ILE A N 1
ATOM 616 C CA . ILE A 1 86 ? -17.659 -6.486 8.392 1.00 98.25 86 ILE A CA 1
ATOM 617 C C . ILE A 1 86 ? -18.340 -5.283 9.054 1.00 98.25 86 ILE A C 1
ATOM 619 O O . ILE A 1 86 ? -19.029 -5.433 10.064 1.00 98.25 86 ILE A O 1
ATOM 623 N N . LYS A 1 87 ? -18.234 -4.094 8.443 1.00 96.94 87 LYS A N 1
ATOM 624 C CA . LYS A 1 87 ? -18.878 -2.871 8.941 1.00 96.94 87 LYS A CA 1
ATOM 625 C C . LYS A 1 87 ? -20.394 -3.017 9.087 1.00 96.94 87 LYS A C 1
ATOM 627 O O . LYS A 1 87 ? -20.962 -2.418 9.992 1.00 96.94 87 LYS A O 1
ATOM 632 N N . LYS A 1 88 ? -21.053 -3.766 8.197 1.00 96.81 88 LYS A N 1
ATOM 633 C CA . LYS A 1 88 ? -22.512 -3.957 8.223 1.00 96.81 88 LYS A CA 1
ATOM 634 C C . LYS A 1 88 ? -22.976 -5.106 9.113 1.00 96.81 88 LYS A C 1
ATOM 636 O O . LYS A 1 88 ? -24.144 -5.107 9.484 1.00 96.81 88 LYS A O 1
ATOM 641 N N . THR A 1 89 ? -22.124 -6.088 9.396 1.00 97.62 89 THR A N 1
ATOM 642 C CA . THR A 1 89 ? -22.518 -7.277 10.161 1.00 97.62 89 THR A CA 1
ATOM 643 C C . THR A 1 89 ? -22.189 -7.153 11.640 1.00 97.62 89 THR A C 1
ATOM 645 O O . THR A 1 89 ? -23.078 -7.344 12.461 1.00 97.62 89 THR A O 1
ATOM 648 N N . ILE A 1 90 ? -20.937 -6.839 11.975 1.00 95.81 90 ILE A N 1
ATOM 649 C CA . ILE A 1 90 ? -20.437 -6.845 13.361 1.00 95.81 90 ILE A CA 1
ATOM 650 C C . ILE A 1 90 ? -19.864 -5.497 13.809 1.00 95.81 90 ILE A C 1
ATOM 652 O O . ILE A 1 90 ? -19.682 -5.290 15.000 1.00 95.81 90 ILE A O 1
ATOM 656 N N . GLY A 1 91 ? -19.625 -4.572 12.875 1.00 93.94 91 GLY A N 1
ATOM 657 C CA . GLY A 1 91 ? -18.929 -3.313 13.146 1.00 93.94 91 GLY A CA 1
ATOM 658 C C . GLY A 1 91 ? -17.420 -3.454 12.931 1.00 93.94 91 GLY A C 1
ATOM 659 O O . GLY A 1 91 ? -16.824 -4.476 13.246 1.00 93.94 91 GLY A O 1
ATOM 660 N N . PHE A 1 92 ? -16.800 -2.447 12.309 1.00 94.81 92 PHE A N 1
ATOM 661 C CA . PHE A 1 92 ? -15.374 -2.484 11.933 1.00 94.81 92 PHE A CA 1
ATOM 662 C C . PHE A 1 92 ? -14.474 -1.642 12.852 1.00 94.81 92 PHE A C 1
ATOM 664 O O . PHE A 1 92 ? -13.265 -1.835 12.869 1.00 94.81 92 PHE A O 1
ATOM 671 N N . ARG A 1 93 ? -15.053 -0.681 13.577 1.00 94.69 93 ARG A N 1
ATOM 672 C CA . ARG A 1 93 ? -14.357 0.249 14.473 1.00 94.69 93 ARG A CA 1
ATOM 673 C C . ARG A 1 93 ? -14.978 0.112 15.859 1.00 94.69 93 ARG A C 1
ATOM 675 O O . ARG A 1 93 ? -16.189 -0.090 15.937 1.00 94.69 93 ARG A O 1
ATOM 682 N N . VAL A 1 94 ? -14.151 0.202 16.894 1.00 94.75 94 VAL A N 1
ATOM 683 C CA . VAL A 1 94 ? -14.602 0.246 18.291 1.00 94.75 94 VAL A CA 1
ATOM 684 C C . VAL A 1 94 ? -15.406 1.522 18.566 1.00 94.75 94 VAL A C 1
ATOM 686 O O . VAL A 1 94 ? -15.363 2.470 17.778 1.00 94.75 94 VAL A O 1
ATOM 689 N N . ASP A 1 95 ? -16.138 1.540 19.678 1.00 93.94 95 ASP A N 1
ATOM 690 C CA . ASP A 1 95 ? -16.858 2.731 20.126 1.00 93.94 95 ASP A CA 1
ATOM 691 C C . ASP A 1 95 ? -15.888 3.875 20.465 1.00 93.94 95 ASP A C 1
ATOM 693 O O . ASP A 1 95 ? -14.763 3.649 20.910 1.00 93.94 95 ASP A O 1
ATOM 697 N N . GLU A 1 96 ? -16.337 5.117 20.284 1.00 94.75 96 GLU A N 1
ATOM 698 C CA . GLU A 1 96 ? -15.506 6.318 20.462 1.00 94.75 96 GLU A CA 1
ATOM 699 C C . GLU A 1 96 ? -14.935 6.434 21.886 1.00 94.75 96 GLU A C 1
ATOM 701 O O . GLU A 1 96 ? -13.760 6.756 22.057 1.00 94.75 96 GLU A O 1
ATOM 706 N N . ASP A 1 97 ? -15.724 6.082 22.906 1.00 93.69 97 ASP A N 1
ATOM 707 C CA . ASP A 1 97 ? -15.271 6.077 24.301 1.00 93.69 97 ASP A CA 1
ATOM 708 C C . ASP A 1 97 ? -14.126 5.073 24.531 1.00 93.69 97 ASP A C 1
ATOM 710 O O . ASP A 1 97 ? -13.179 5.369 25.263 1.00 93.69 97 ASP A O 1
ATOM 714 N N . VAL A 1 98 ? -14.186 3.903 23.880 1.00 93.56 98 VAL A N 1
ATOM 715 C CA . VAL A 1 98 ? -13.138 2.869 23.938 1.00 93.56 98 VAL A CA 1
ATOM 716 C C . VAL A 1 98 ? -11.899 3.320 23.171 1.00 93.56 98 VAL A C 1
ATOM 718 O O . VAL A 1 98 ? -10.780 3.167 23.656 1.00 93.56 98 VAL A O 1
ATOM 721 N N . GLU A 1 99 ? -12.085 3.925 21.999 1.00 92.62 99 GLU A N 1
ATOM 722 C CA . GLU A 1 99 ? -10.985 4.448 21.192 1.00 92.62 99 GLU A CA 1
ATOM 723 C C . GLU A 1 99 ? -10.183 5.520 21.946 1.00 92.62 99 GLU A C 1
ATOM 725 O O . GLU A 1 99 ? -8.953 5.500 21.930 1.00 92.62 99 GLU A O 1
ATOM 730 N N . ILE A 1 100 ? -10.874 6.422 22.654 1.00 92.94 100 ILE A N 1
ATOM 731 C CA . ILE A 1 100 ? -10.253 7.479 23.465 1.00 92.94 100 ILE A CA 1
ATOM 732 C C . ILE A 1 100 ? -9.590 6.903 24.723 1.00 92.94 100 ILE A C 1
ATOM 734 O O . ILE A 1 100 ? -8.518 7.366 25.118 1.00 92.94 100 ILE A O 1
ATOM 738 N N . ALA A 1 101 ? -10.222 5.923 25.378 1.00 89.56 101 ALA A N 1
ATOM 739 C CA . ALA A 1 101 ? -9.690 5.301 26.591 1.00 89.56 101 ALA A CA 1
ATOM 740 C C . ALA A 1 101 ? -8.455 4.421 26.327 1.00 89.56 101 ALA A C 1
ATOM 742 O O . ALA A 1 101 ? -7.629 4.257 27.228 1.00 89.56 101 ALA A O 1
ATOM 743 N N . GLY A 1 102 ? -8.315 3.911 25.102 1.00 90.50 102 GLY A N 1
ATOM 744 C CA . GLY A 1 102 ? -7.280 2.970 24.692 1.00 90.50 102 GLY A CA 1
ATOM 745 C C . GLY A 1 102 ? -7.840 1.554 24.575 1.00 90.50 102 GLY A C 1
ATOM 746 O O . GLY A 1 102 ? -8.476 1.041 25.496 1.00 90.50 102 GLY A O 1
ATOM 747 N N . ILE A 1 103 ? -7.581 0.916 23.432 1.00 93.81 103 ILE A N 1
ATOM 748 C CA . ILE A 1 103 ? -8.134 -0.406 23.106 1.00 93.81 103 ILE A CA 1
ATOM 749 C C . ILE A 1 103 ? -7.531 -1.539 23.952 1.00 93.81 103 ILE A C 1
ATOM 751 O O . ILE A 1 103 ? -8.209 -2.535 24.187 1.00 93.81 103 ILE A O 1
ATOM 755 N N . ASP A 1 104 ? -6.302 -1.367 24.452 1.00 92.50 104 ASP A N 1
ATOM 756 C CA . ASP A 1 104 ? -5.571 -2.379 25.230 1.00 92.50 104 ASP A CA 1
ATOM 757 C C . ASP A 1 104 ? -6.372 -2.857 26.459 1.00 92.50 104 ASP A C 1
ATOM 759 O O . ASP A 1 104 ? -6.519 -4.055 26.693 1.00 92.50 104 ASP A O 1
ATOM 763 N N . GLU A 1 105 ? -6.982 -1.935 27.209 1.00 88.94 105 GLU A N 1
ATOM 764 C CA . GLU A 1 105 ? -7.763 -2.290 28.402 1.00 88.94 105 GLU A CA 1
ATOM 765 C C . GLU A 1 105 ? -9.090 -2.970 28.024 1.00 88.94 105 GLU A C 1
ATOM 767 O O . GLU A 1 105 ? -9.506 -3.932 28.666 1.00 88.94 105 GLU A O 1
ATOM 772 N N . ALA A 1 106 ? -9.762 -2.477 26.980 1.00 89.69 106 ALA A N 1
ATOM 773 C CA . ALA A 1 106 ? -11.097 -2.936 26.605 1.00 89.69 106 ALA A CA 1
ATOM 774 C C . ALA A 1 106 ? -11.093 -4.315 25.927 1.00 89.69 106 ALA A C 1
ATOM 776 O O . ALA A 1 106 ? -11.966 -5.134 26.211 1.00 89.69 106 ALA A O 1
ATOM 777 N N . GLU A 1 107 ? -10.120 -4.573 25.052 1.00 91.88 107 GLU A N 1
ATOM 778 C CA .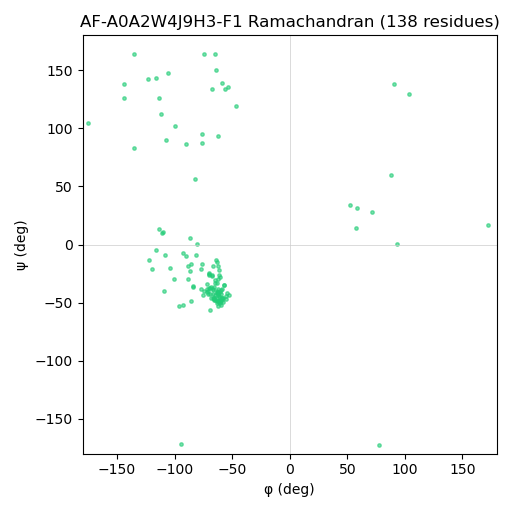 GLU A 1 107 ? -10.060 -5.806 24.259 1.00 91.88 107 GLU A CA 1
ATOM 779 C C . GLU A 1 107 ? -9.081 -6.836 24.835 1.00 91.88 107 GLU A C 1
ATOM 781 O O . GLU A 1 107 ? -9.288 -8.038 24.665 1.00 91.88 107 GLU A O 1
ATOM 786 N N . HIS A 1 108 ? -8.016 -6.402 25.520 1.00 92.62 108 HIS A N 1
ATOM 787 C CA . HIS A 1 108 ? -6.957 -7.297 26.006 1.00 92.62 108 HIS A CA 1
ATOM 788 C C . HIS A 1 108 ? -6.834 -7.346 27.539 1.00 92.62 108 HIS A C 1
ATOM 790 O O . HIS A 1 108 ? -6.073 -8.169 28.048 1.00 92.62 108 HIS A O 1
ATOM 796 N N . ALA A 1 109 ? -7.598 -6.531 28.281 1.00 89.44 109 ALA A N 1
ATOM 797 C CA . ALA A 1 109 ? -7.533 -6.431 29.745 1.00 89.44 109 ALA A CA 1
ATOM 798 C C . ALA A 1 109 ? -6.101 -6.191 30.273 1.00 89.44 109 ALA A C 1
ATOM 800 O O . ALA A 1 109 ? -5.720 -6.700 31.333 1.00 89.44 109 ALA A O 1
ATOM 801 N N . GLU A 1 110 ? -5.301 -5.440 29.510 1.00 87.50 110 GLU A N 1
ATOM 802 C CA . GLU A 1 110 ? -3.906 -5.137 29.818 1.00 87.50 110 GLU A CA 1
ATOM 803 C C . GLU A 1 110 ? -3.576 -3.656 29.591 1.00 87.50 110 GLU A C 1
ATOM 805 O O . GLU A 1 110 ? -4.285 -2.926 28.900 1.00 87.50 110 GLU A O 1
ATOM 810 N N . VAL A 1 111 ? -2.446 -3.222 30.152 1.00 85.75 111 VAL A N 1
ATOM 811 C CA . VAL A 1 111 ? -1.855 -1.908 29.881 1.00 85.75 111 VAL A CA 1
ATOM 812 C C . VAL A 1 111 ? -0.532 -2.092 29.145 1.00 85.75 111 VAL A C 1
ATOM 814 O O . VAL A 1 111 ? 0.359 -2.781 29.638 1.00 85.75 111 VAL A O 1
ATOM 817 N N . GLY A 1 112 ? -0.369 -1.445 27.985 1.00 84.69 112 GLY A N 1
ATOM 818 C CA . GLY A 1 112 ? 0.854 -1.575 27.182 1.00 84.69 112 GLY A CA 1
ATOM 819 C C . GLY A 1 112 ? 2.133 -1.124 27.906 1.00 84.69 112 GLY A C 1
ATOM 820 O O . GLY A 1 112 ? 3.214 -1.652 27.649 1.00 84.69 112 GLY A O 1
ATOM 821 N N . TYR A 1 113 ? 2.015 -0.182 28.851 1.00 83.38 113 TYR A N 1
ATOM 822 C CA . TYR A 1 113 ? 3.109 0.234 29.730 1.00 83.38 113 TYR A CA 1
ATOM 823 C C . TYR A 1 113 ? 2.603 0.565 31.134 1.00 83.38 113 TYR A C 1
ATOM 825 O O . TYR A 1 113 ? 1.762 1.447 31.317 1.00 83.38 113 TYR A O 1
ATOM 833 N N . GLU A 1 114 ? 3.194 -0.067 32.145 1.00 78.38 114 GLU A N 1
ATOM 834 C CA . GLU A 1 114 ? 2.970 0.286 33.543 1.00 78.38 114 GLU A CA 1
ATOM 835 C C . GLU A 1 114 ? 4.000 1.340 33.978 1.00 78.38 114 GLU A C 1
ATOM 837 O O . GLU A 1 114 ? 5.085 1.040 34.481 1.00 78.38 114 GLU A O 1
ATOM 842 N N . PHE A 1 115 ? 3.687 2.618 33.752 1.00 72.69 115 PHE A N 1
ATOM 843 C CA . PHE A 1 115 ? 4.499 3.705 34.297 1.00 72.69 115 PHE A CA 1
ATOM 844 C C . PHE A 1 115 ? 4.199 3.852 35.791 1.00 72.69 115 PHE A C 1
ATOM 846 O O . PHE A 1 115 ? 3.240 4.507 36.202 1.00 72.69 115 PHE A O 1
ATOM 853 N N . GLY A 1 116 ? 5.022 3.212 36.620 1.00 61.00 116 GLY A N 1
ATOM 854 C CA . GLY A 1 116 ? 4.932 3.292 38.073 1.00 61.00 116 GLY A CA 1
ATOM 855 C C . GLY A 1 116 ? 5.150 4.713 38.599 1.00 61.00 116 GLY A C 1
ATOM 856 O O . GLY A 1 116 ? 6.282 5.109 38.841 1.00 61.00 116 GLY A O 1
ATOM 857 N N . PHE A 1 117 ? 4.061 5.463 38.784 1.00 52.19 117 PHE A N 1
ATOM 858 C CA . PHE A 1 117 ? 3.675 6.128 40.038 1.00 52.19 117 PHE A CA 1
ATOM 859 C C . PHE A 1 117 ? 2.290 6.780 39.855 1.00 52.19 117 PHE A C 1
ATOM 861 O O . PHE A 1 117 ? 2.157 7.835 39.244 1.00 52.19 117 PHE A O 1
ATOM 868 N N . GLY A 1 118 ? 1.247 6.170 40.429 1.00 49.91 118 GLY A N 1
ATOM 869 C CA . GLY A 1 118 ? 0.006 6.883 40.753 1.00 49.91 118 GLY A CA 1
ATOM 870 C C . GLY A 1 118 ? -1.079 6.959 39.675 1.00 49.91 118 GLY A C 1
ATOM 871 O O . GLY A 1 118 ? -1.570 8.042 39.375 1.00 49.91 118 GLY A O 1
ATOM 872 N N . ARG A 1 119 ? -1.588 5.820 39.203 1.00 50.75 119 ARG A N 1
ATOM 873 C CA . ARG A 1 119 ? -3.001 5.729 38.800 1.00 50.75 119 ARG A CA 1
ATOM 874 C C . ARG A 1 119 ? -3.570 4.437 39.363 1.00 50.75 119 ARG A C 1
ATOM 876 O O . ARG A 1 119 ? -3.547 3.390 38.734 1.00 50.75 119 ARG A O 1
ATOM 883 N N . GLY A 1 120 ? -3.969 4.526 40.631 1.00 44.31 120 GLY A N 1
ATOM 884 C CA . GLY A 1 120 ? -4.552 3.420 41.373 1.00 44.31 120 GLY A CA 1
ATOM 885 C C . GLY A 1 120 ? -5.742 2.831 40.627 1.00 44.31 120 GLY A C 1
ATOM 886 O O . GLY A 1 120 ? -6.604 3.568 40.138 1.00 44.31 120 GLY A O 1
ATOM 887 N N . GLY A 1 121 ? -5.777 1.500 40.584 1.00 48.47 121 GLY A N 1
ATOM 888 C CA . GLY A 1 121 ? -6.960 0.747 40.216 1.00 48.47 121 GLY A CA 1
ATOM 889 C C . GLY A 1 121 ? -8.161 1.307 40.964 1.00 48.47 121 GLY A C 1
ATOM 890 O O . GLY A 1 121 ? -8.209 1.329 42.195 1.00 48.47 121 GLY A O 1
ATOM 891 N N . ARG A 1 122 ? -9.142 1.798 40.211 1.00 49.81 122 ARG A N 1
ATOM 892 C CA . ARG A 1 122 ? -10.411 2.263 40.760 1.00 49.81 122 ARG A CA 1
ATOM 893 C C . ARG A 1 122 ? -11.334 1.063 40.971 1.00 49.81 122 ARG A C 1
ATOM 895 O O . ARG A 1 122 ? -12.458 1.036 40.488 1.00 49.81 122 ARG A O 1
ATOM 902 N N . SER A 1 123 ? -10.876 0.081 41.748 1.00 48.94 123 SER A N 1
ATOM 903 C CA . SER A 1 123 ? -11.766 -0.873 42.407 1.00 48.94 123 SER A CA 1
ATOM 904 C C . SER A 1 123 ? -12.403 -0.160 43.606 1.00 48.94 123 SER A C 1
ATOM 906 O O . SER A 1 123 ? -11.854 -0.158 44.706 1.00 48.94 123 SER A O 1
ATOM 908 N N . GLY A 1 124 ? -13.524 0.539 43.413 1.00 46.41 124 GLY A N 1
ATOM 909 C CA . GLY A 1 124 ? -14.169 1.191 44.563 1.00 46.41 124 GLY A CA 1
ATOM 910 C C . GLY A 1 124 ? -15.344 2.129 44.310 1.00 46.41 124 GLY A C 1
ATOM 911 O O . GLY A 1 124 ? -15.691 2.895 45.202 1.00 46.41 124 GLY A O 1
ATOM 912 N N . GLY A 1 125 ? -15.978 2.101 43.135 1.00 40.25 125 GLY A N 1
ATOM 913 C CA . GLY A 1 125 ? -17.116 2.985 42.841 1.00 40.25 125 GLY A CA 1
ATOM 914 C C . GLY A 1 125 ? -18.392 2.715 43.658 1.00 40.25 125 GLY A C 1
ATOM 915 O O . GLY A 1 125 ? -19.236 3.601 43.757 1.00 40.25 125 GLY A O 1
ATOM 916 N N . SER A 1 126 ? -18.547 1.539 44.277 1.00 49.38 126 SER A N 1
ATOM 917 C CA . SER A 1 126 ? -19.800 1.174 44.965 1.00 49.38 126 SER A CA 1
ATOM 918 C C . SER A 1 126 ? -19.896 1.599 46.434 1.00 49.38 126 SER A C 1
ATOM 920 O O . SER A 1 126 ? -21.003 1.654 46.962 1.00 49.38 126 SER A O 1
ATOM 922 N N . SER A 1 127 ? -18.793 1.914 47.120 1.00 52.78 127 SER A N 1
ATOM 923 C CA . SER A 1 127 ? -18.829 2.180 48.570 1.00 52.78 127 SER A CA 1
ATOM 924 C C . SER A 1 127 ? -19.113 3.644 48.928 1.00 52.78 127 SER A C 1
ATOM 926 O O . SER A 1 127 ? -19.751 3.906 49.946 1.00 52.78 127 SER A O 1
ATOM 928 N N . ILE A 1 128 ? -18.717 4.603 48.083 1.00 54.56 128 ILE A N 1
ATOM 929 C CA . ILE A 1 128 ? -18.897 6.040 48.367 1.00 54.56 128 ILE A CA 1
ATOM 930 C C . ILE A 1 128 ? -20.352 6.484 48.135 1.00 54.56 128 ILE A C 1
ATOM 932 O O . ILE A 1 128 ? -20.904 7.231 48.941 1.00 54.56 128 ILE A O 1
ATOM 936 N N . ALA A 1 129 ? -21.017 5.959 47.100 1.00 52.41 129 ALA A N 1
ATOM 937 C CA . ALA A 1 129 ? -22.427 6.261 46.833 1.00 52.41 129 ALA A CA 1
ATOM 938 C C . ALA A 1 129 ? -23.364 5.718 47.932 1.00 52.41 129 ALA A C 1
ATOM 940 O O . ALA A 1 129 ? -24.329 6.379 48.314 1.00 52.41 129 ALA A O 1
ATOM 941 N N . ALA A 1 130 ? -23.052 4.544 48.495 1.00 54.34 130 ALA A N 1
ATOM 942 C CA . ALA A 1 130 ? -23.821 3.954 49.592 1.00 54.34 130 ALA A CA 1
ATOM 943 C C . ALA A 1 130 ? -23.617 4.692 50.930 1.00 54.34 130 ALA A C 1
ATOM 945 O O . ALA A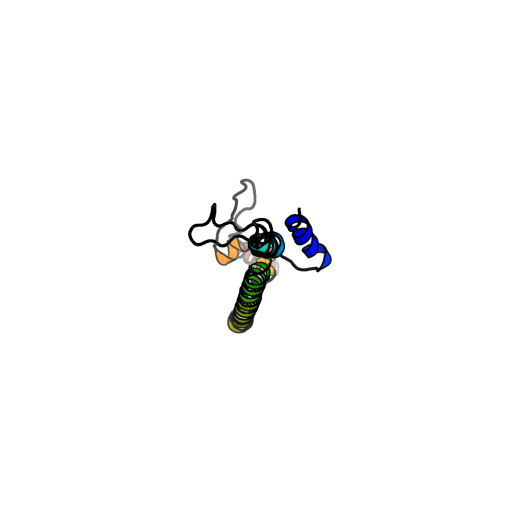 1 130 ? -24.554 4.806 51.719 1.00 54.34 130 ALA A O 1
ATOM 946 N N . ALA A 1 131 ? -22.415 5.225 51.179 1.00 54.03 131 ALA A N 1
ATOM 947 C CA . ALA A 1 131 ? -22.110 5.984 52.392 1.00 54.03 131 ALA A CA 1
ATOM 948 C C . ALA A 1 131 ? -22.785 7.367 52.412 1.00 54.03 131 ALA A C 1
ATOM 950 O O . ALA A 1 131 ? -23.291 7.776 53.455 1.00 54.03 131 ALA A O 1
ATOM 951 N N . SER A 1 132 ? -22.860 8.050 51.262 1.00 55.97 132 SER A N 1
ATOM 952 C CA . SER A 1 132 ? -23.543 9.349 51.139 1.00 55.97 132 SER A CA 1
ATOM 953 C C . SER A 1 132 ? -25.036 9.237 51.449 1.00 55.97 132 SER A C 1
ATOM 955 O O . SER A 1 132 ? -25.572 10.028 52.221 1.00 55.97 132 SER A O 1
ATOM 957 N N . LYS A 1 133 ? -25.694 8.189 50.932 1.00 56.69 133 LYS A N 1
ATOM 958 C CA . LYS A 1 133 ? -27.133 7.978 51.135 1.00 56.69 133 LYS A CA 1
ATOM 959 C C . LYS A 1 133 ? -27.486 7.711 52.604 1.00 56.69 133 LYS A C 1
ATOM 961 O O . LYS A 1 133 ? -28.533 8.134 53.076 1.00 56.69 133 LYS A O 1
ATOM 966 N N . LYS A 1 134 ? -26.585 7.054 53.345 1.00 55.62 134 LYS A N 1
ATOM 967 C CA . LYS A 1 134 ? -26.779 6.723 54.766 1.00 55.62 134 LYS A CA 1
ATOM 968 C C . LYS A 1 134 ? -26.571 7.919 55.708 1.00 55.62 134 LYS A C 1
ATOM 970 O O . LYS A 1 134 ? -27.058 7.891 56.833 1.00 55.62 134 LYS A O 1
ATOM 975 N N . LEU A 1 135 ? -25.855 8.953 55.261 1.00 57.94 135 LEU A N 1
ATOM 976 C CA . LEU A 1 135 ? -25.647 10.193 56.018 1.00 57.94 135 LEU A CA 1
ATOM 977 C C . LEU A 1 135 ? -26.812 11.178 55.843 1.00 57.94 135 LEU A C 1
ATOM 979 O O . LEU A 1 135 ? -27.214 11.816 56.815 1.00 57.94 135 LEU A O 1
ATOM 983 N N . GLU A 1 136 ? -27.404 11.253 54.648 1.00 59.31 136 GLU A N 1
ATOM 984 C CA . GLU A 1 136 ? -28.609 12.063 54.410 1.00 59.31 136 GLU A CA 1
ATOM 985 C C . GLU A 1 136 ? -29.832 11.512 55.160 1.00 59.31 136 GLU A C 1
ATOM 987 O O . GLU A 1 136 ? -30.593 12.281 55.738 1.00 59.31 136 GLU A O 1
ATOM 992 N N . GLU A 1 137 ? -29.980 10.187 55.246 1.00 56.66 137 GLU A N 1
ATOM 993 C CA . GLU A 1 137 ? -31.116 9.536 55.922 1.00 56.66 137 GLU A CA 1
ATOM 994 C C . GLU A 1 137 ? -31.019 9.569 57.463 1.00 56.66 137 GLU A C 1
ATOM 996 O O . GLU A 1 137 ? -32.013 9.369 58.151 1.00 56.66 137 GLU A O 1
ATOM 1001 N N . SER A 1 138 ? -29.833 9.847 58.022 1.00 55.91 138 SER A N 1
ATOM 1002 C CA . SER A 1 138 ? -29.611 9.975 59.474 1.00 55.91 138 SER A CA 1
ATOM 1003 C C . SER A 1 138 ? -29.733 11.415 59.990 1.00 55.91 138 SER A C 1
ATOM 1005 O O . SER A 1 138 ? -29.657 1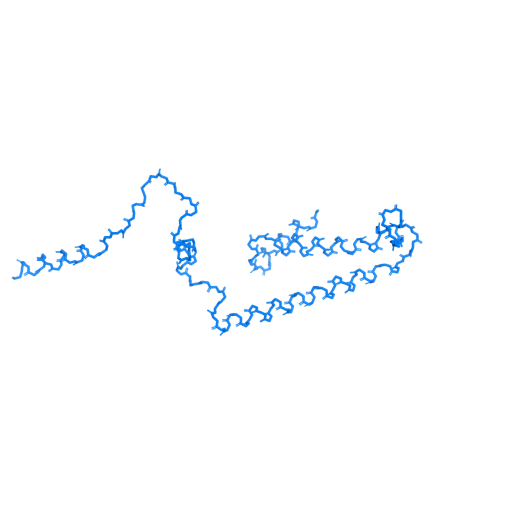1.626 61.202 1.00 55.91 138 SER A O 1
ATOM 1007 N N . THR A 1 139 ? -29.868 12.395 59.094 1.00 60.66 139 THR A N 1
ATOM 1008 C CA . THR A 1 139 ? -29.965 13.827 59.438 1.00 60.66 139 THR A CA 1
ATOM 1009 C C . THR A 1 139 ? -31.368 14.392 59.149 1.00 60.66 13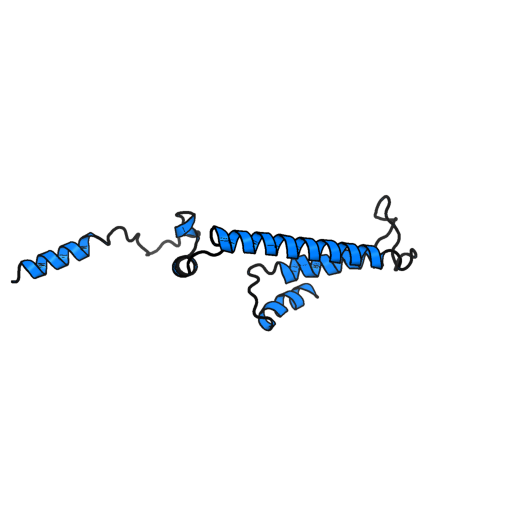9 THR A C 1
ATOM 1011 O O . THR A 1 139 ? -31.565 15.604 59.214 1.00 60.66 139 THR A O 1
ATOM 1014 N N . ALA A 1 140 ? -32.336 13.519 58.843 1.00 51.56 140 ALA A N 1
ATOM 1015 C CA . ALA A 1 140 ? -33.753 13.829 58.645 1.00 51.56 140 ALA A CA 1
ATOM 1016 C C . ALA A 1 140 ? -34.609 13.346 59.825 1.00 51.56 140 ALA A C 1
ATOM 1018 O O . ALA A 1 140 ? -34.281 12.281 60.398 1.00 51.56 140 ALA A O 1
#

Solvent-accessible surface area (backbone atoms only — not comparable to full-atom values): 8267 Å² total; per-residue (Å²): 121,64,36,70,57,46,42,58,42,32,77,77,72,74,52,90,60,93,79,38,53,61,16,48,51,50,50,40,48,46,54,54,45,40,43,42,12,39,67,29,37,47,90,82,32,88,97,41,55,36,5,42,78,63,73,50,36,66,75,39,36,57,58,30,44,53,49,50,49,50,52,50,54,50,52,51,52,52,51,49,53,52,50,53,49,41,44,71,74,79,52,76,71,78,55,68,71,46,61,73,73,39,55,47,49,79,78,66,73,42,71,98,68,85,78,91,76,86,80,75,81,82,85,60,79,72,61,60,63,56,52,54,57,58,52,58,65,71,75,106

Mean predicted aligned error: 10.79 Å

Organism: NCBI:txid37925